Protein AF-A0AAE3ALF0-F1 (afdb_monomer_lite)

InterPro domains:
  IPR016032 Signal transduction response regulator, C-terminal effector [SSF46894] (43-78)

Structure (mmCIF, N/CA/C/O backbone):
data_AF-A0AAE3ALF0-F1
#
_entry.id   AF-A0AAE3ALF0-F1
#
loop_
_atom_site.group_PDB
_atom_site.id
_atom_site.type_symbol
_atom_site.label_atom_id
_atom_site.label_alt_id
_atom_site.label_comp_id
_atom_site.label_asym_id
_atom_site.label_entity_id
_atom_site.label_seq_id
_atom_site.pdbx_PDB_ins_code
_atom_site.Cartn_x
_atom_site.Cartn_y
_atom_site.Cartn_z
_atom_site.occupancy
_atom_site.B_iso_or_equiv
_atom_site.auth_seq_id
_atom_site.auth_comp_id
_atom_site.auth_asym_id
_atom_site.auth_atom_id
_atom_site.pdbx_PDB_model_num
ATOM 1 N N . MET A 1 1 ? -9.624 -18.230 11.246 1.00 51.44 1 MET A N 1
ATOM 2 C CA . MET A 1 1 ? -9.936 -16.919 10.633 1.00 51.44 1 MET A CA 1
ATOM 3 C C . MET A 1 1 ? -8.856 -16.602 9.615 1.00 51.44 1 MET A C 1
ATOM 5 O O . MET A 1 1 ? -7.691 -16.807 9.931 1.00 51.44 1 MET A O 1
ATOM 9 N N . SER A 1 2 ? -9.215 -16.184 8.399 1.00 77.69 2 SER A N 1
ATOM 10 C CA . SER A 1 2 ? -8.203 -15.765 7.421 1.00 77.69 2 SER A CA 1
ATOM 11 C C . SER A 1 2 ? -7.644 -14.404 7.835 1.00 77.69 2 SER A C 1
ATOM 13 O O . SER A 1 2 ? -8.424 -13.517 8.176 1.00 77.69 2 SER A O 1
ATOM 15 N N . ILE A 1 3 ? -6.320 -14.239 7.792 1.00 79.81 3 ILE A N 1
ATOM 16 C CA . ILE A 1 3 ? -5.624 -12.969 8.082 1.00 79.81 3 ILE A CA 1
ATOM 17 C C . ILE A 1 3 ? -6.224 -11.821 7.259 1.00 79.81 3 ILE A C 1
ATOM 19 O O . ILE A 1 3 ? -6.347 -10.702 7.748 1.00 79.81 3 ILE A O 1
ATOM 23 N N . ASP A 1 4 ? -6.656 -12.124 6.033 1.00 83.50 4 ASP A N 1
ATOM 24 C CA . ASP A 1 4 ? -7.259 -11.145 5.137 1.00 83.50 4 ASP A CA 1
ATOM 25 C C . ASP A 1 4 ? -8.562 -10.570 5.700 1.00 83.50 4 ASP A C 1
ATOM 27 O O . ASP A 1 4 ? -8.770 -9.365 5.635 1.00 83.50 4 ASP A O 1
ATOM 31 N N . LYS A 1 5 ? -9.395 -11.408 6.332 1.00 84.19 5 LYS A N 1
ATOM 32 C CA . LYS A 1 5 ? -10.661 -10.973 6.930 1.00 84.19 5 LYS A CA 1
ATOM 33 C C . LYS A 1 5 ? -10.426 -9.997 8.083 1.00 84.19 5 LYS A C 1
ATOM 35 O O . LYS A 1 5 ? -11.050 -8.954 8.128 1.00 84.19 5 LYS A O 1
ATOM 40 N N . MET A 1 6 ? -9.459 -10.289 8.951 1.00 87.00 6 MET A N 1
ATOM 41 C CA . MET A 1 6 ? -9.116 -9.412 10.075 1.00 87.00 6 MET A CA 1
ATOM 42 C C . MET A 1 6 ? -8.605 -8.039 9.607 1.00 87.00 6 MET A C 1
ATOM 44 O O . MET A 1 6 ? -8.936 -7.021 10.202 1.00 87.00 6 MET A O 1
ATOM 48 N N . ILE A 1 7 ? -7.826 -7.999 8.520 1.00 88.06 7 ILE A N 1
ATOM 49 C CA . ILE A 1 7 ? -7.351 -6.742 7.924 1.00 88.06 7 ILE A CA 1
ATOM 50 C C . ILE A 1 7 ? -8.506 -5.953 7.293 1.00 88.06 7 ILE A C 1
ATOM 52 O O . ILE A 1 7 ? -8.532 -4.730 7.419 1.00 88.0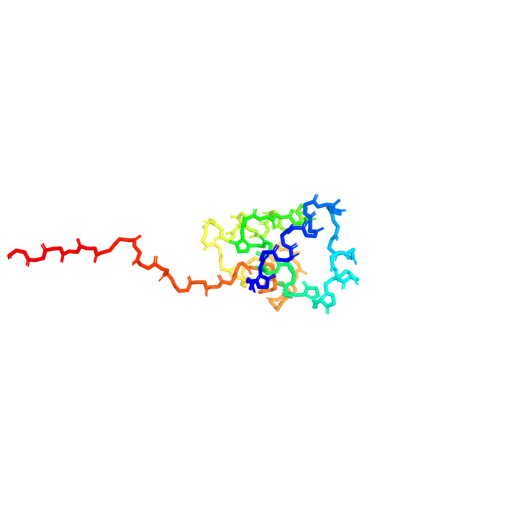6 7 ILE A O 1
ATOM 56 N N . LEU A 1 8 ? -9.426 -6.633 6.603 1.00 87.12 8 LEU A N 1
ATOM 57 C CA . LEU A 1 8 ? -10.591 -6.008 5.976 1.00 87.12 8 LEU A CA 1
ATOM 58 C C . LEU A 1 8 ? -11.539 -5.425 7.021 1.00 87.12 8 LEU A C 1
ATOM 60 O O . LEU A 1 8 ? -11.849 -4.244 6.928 1.00 87.12 8 LEU A O 1
ATOM 64 N N . ASP A 1 9 ? -11.902 -6.213 8.035 1.00 88.88 9 ASP A N 1
ATOM 65 C CA . ASP A 1 9 ? -12.807 -5.802 9.110 1.00 88.88 9 ASP A CA 1
ATOM 66 C C . ASP A 1 9 ? -12.237 -4.555 9.833 1.00 88.88 9 ASP A C 1
ATOM 68 O O . ASP A 1 9 ? -12.897 -3.520 9.911 1.00 88.88 9 ASP A O 1
ATOM 72 N N . SER A 1 10 ? -10.954 -4.575 10.231 1.00 87.62 10 SER A N 1
ATOM 73 C CA . SER A 1 10 ? -10.290 -3.397 10.823 1.00 87.62 10 SER A CA 1
ATOM 74 C C . SER A 1 10 ? -10.220 -2.198 9.868 1.00 87.62 10 SER A C 1
ATOM 76 O O . SER A 1 10 ? -10.271 -1.043 10.300 1.00 87.62 10 SER A O 1
ATOM 78 N N . TYR A 1 11 ? -10.048 -2.419 8.561 1.00 87.75 11 TYR A N 1
ATOM 79 C CA . TYR A 1 11 ? -9.992 -1.319 7.596 1.00 87.75 11 TYR A CA 1
ATOM 80 C C . TYR A 1 11 ? -11.367 -0.688 7.365 1.00 87.75 11 TYR A C 1
ATOM 82 O O . TYR A 1 11 ? -11.439 0.532 7.241 1.00 87.75 11 TYR A O 1
ATOM 90 N N . GLU A 1 12 ? -12.444 -1.474 7.341 1.00 86.56 12 GLU A N 1
ATOM 91 C CA . GLU A 1 12 ? -13.815 -0.963 7.228 1.00 86.56 12 GLU A CA 1
ATOM 92 C C . GLU A 1 12 ? -14.194 -0.082 8.425 1.00 86.56 12 GLU A C 1
ATOM 94 O O . GLU A 1 12 ? -14.789 0.980 8.240 1.00 86.56 12 GLU A O 1
ATOM 99 N N . GLU A 1 13 ? -13.774 -0.454 9.636 1.00 85.25 13 GLU A N 1
ATOM 100 C CA . GLU A 1 13 ? -14.045 0.325 10.849 1.00 85.25 13 GLU A CA 1
ATOM 101 C C . GLU A 1 13 ? -13.205 1.610 10.938 1.00 85.25 13 GLU A C 1
ATOM 103 O O . GLU A 1 13 ? -13.678 2.661 11.379 1.00 85.25 13 GLU A O 1
ATOM 108 N N . THR A 1 14 ? -11.936 1.549 10.527 1.00 84.81 14 THR A N 1
ATOM 109 C CA . THR A 1 14 ? -10.977 2.640 10.772 1.00 84.81 14 THR A CA 1
ATOM 110 C C . THR A 1 14 ? -10.728 3.545 9.570 1.00 84.81 14 THR A C 1
ATOM 112 O O . THR A 1 14 ? -10.236 4.667 9.749 1.00 84.81 14 THR A O 1
ATOM 115 N N . ASN A 1 15 ? -11.001 3.043 8.361 1.00 82.56 15 ASN A N 1
ATOM 116 C CA . ASN A 1 15 ? -10.684 3.626 7.055 1.00 82.56 15 ASN A CA 1
ATOM 117 C C . ASN A 1 15 ? -9.241 4.165 6.961 1.00 82.56 15 ASN A C 1
ATOM 119 O O . ASN A 1 15 ? -8.957 5.173 6.311 1.00 82.56 15 ASN A O 1
ATOM 123 N N . SER A 1 16 ? -8.307 3.543 7.693 1.00 83.56 16 SER A N 1
ATOM 124 C CA . SER A 1 16 ? -6.940 4.041 7.834 1.00 83.56 16 SER A CA 1
ATOM 125 C C . SER A 1 16 ? -5.937 2.919 8.053 1.00 83.56 16 SER A C 1
ATOM 127 O O . SER A 1 16 ? -5.892 2.300 9.111 1.00 83.56 16 SER A O 1
ATOM 129 N N . VAL A 1 17 ? -5.024 2.737 7.094 1.00 86.31 17 VAL A N 1
ATOM 130 C CA . VAL A 1 17 ? -3.974 1.701 7.146 1.00 86.31 17 VAL A CA 1
ATOM 131 C C . VAL A 1 17 ? -3.129 1.778 8.424 1.00 86.31 17 VAL A C 1
ATOM 133 O O . VAL A 1 17 ? -2.770 0.748 8.983 1.00 86.31 17 VAL A O 1
ATOM 136 N N . LYS A 1 18 ? -2.844 2.987 8.928 1.00 86.00 18 LYS A N 1
ATOM 137 C CA . LYS A 1 18 ? -2.063 3.175 10.164 1.00 86.00 18 LYS A CA 1
ATOM 138 C C . LYS A 1 18 ? -2.794 2.673 11.410 1.00 86.00 18 LYS A C 1
ATOM 140 O O . LYS A 1 18 ? -2.145 2.246 12.361 1.00 86.00 18 LYS A O 1
ATOM 145 N N . LYS A 1 19 ? -4.127 2.770 11.435 1.00 86.62 19 LYS A N 1
ATOM 146 C CA . LYS A 1 19 ? -4.934 2.235 12.538 1.00 86.62 19 LYS A CA 1
ATOM 147 C C . LYS A 1 19 ? -5.003 0.714 12.448 1.00 86.62 19 LYS A C 1
ATOM 149 O O . LYS A 1 19 ? -4.698 0.063 13.438 1.00 86.62 19 LYS A O 1
ATOM 154 N N . VAL A 1 20 ? -5.231 0.171 11.249 1.00 87.88 20 VAL A N 1
ATOM 155 C CA . VAL A 1 20 ? -5.172 -1.280 10.996 1.00 87.88 20 VAL A CA 1
ATOM 156 C C . VAL A 1 20 ? -3.829 -1.871 11.425 1.00 87.88 20 VAL A C 1
ATOM 158 O O . VAL A 1 20 ? -3.796 -2.914 12.065 1.00 87.88 20 VAL A O 1
ATOM 161 N N . GLU A 1 21 ? -2.709 -1.208 11.135 1.00 89.06 21 GLU A N 1
ATOM 162 C CA . GLU A 1 21 ? -1.377 -1.646 11.578 1.00 89.06 21 GLU A CA 1
ATOM 163 C C . GLU A 1 21 ? -1.258 -1.705 13.107 1.00 89.06 21 GLU A C 1
ATOM 165 O O . GLU A 1 21 ? -0.701 -2.662 13.640 1.00 89.06 21 GLU A O 1
ATOM 170 N N . ARG A 1 22 ? -1.826 -0.730 13.827 1.00 87.19 22 ARG A N 1
ATOM 171 C CA . ARG A 1 22 ? -1.832 -0.720 15.299 1.00 87.19 22 ARG A CA 1
ATOM 172 C C . ARG A 1 22 ? -2.754 -1.775 15.905 1.00 87.19 22 ARG A C 1
ATOM 174 O O . ARG A 1 22 ? -2.405 -2.339 16.934 1.00 87.19 22 ARG A O 1
ATOM 181 N N . GLU A 1 23 ? -3.909 -2.016 15.296 1.00 86.31 23 GLU A N 1
ATOM 182 C CA . GLU A 1 23 ? -4.905 -2.974 15.792 1.00 86.31 23 GLU A CA 1
ATOM 183 C C . GLU A 1 23 ? -4.514 -4.419 15.493 1.00 86.31 23 GLU A C 1
ATOM 185 O O . GLU A 1 23 ? -4.623 -5.293 16.347 1.00 86.31 23 GLU A O 1
ATOM 190 N N . THR A 1 24 ? -4.034 -4.669 14.276 1.00 85.75 24 THR A N 1
ATOM 191 C CA . THR A 1 24 ? -3.718 -6.022 13.808 1.00 85.75 24 THR A CA 1
ATOM 192 C C . THR A 1 24 ? -2.265 -6.423 14.053 1.00 85.75 24 THR A C 1
ATOM 194 O O . THR A 1 24 ? -1.950 -7.611 14.054 1.00 85.75 24 THR A O 1
ATOM 197 N N . GLY A 1 25 ? -1.361 -5.451 14.220 1.00 86.88 25 GLY A N 1
ATOM 198 C CA . GLY A 1 25 ? 0.082 -5.678 14.320 1.00 86.88 25 GLY A CA 1
ATOM 199 C C . GLY A 1 25 ? 0.745 -6.118 13.009 1.00 86.88 25 GLY A C 1
ATOM 200 O O . GLY A 1 25 ? 1.921 -6.488 13.011 1.00 86.88 25 GLY A O 1
ATOM 201 N N . TYR A 1 26 ? 0.022 -6.120 11.882 1.00 88.31 26 TYR A N 1
ATOM 202 C CA . TYR A 1 26 ? 0.577 -6.526 10.592 1.00 88.31 26 TYR A CA 1
ATOM 203 C C . TYR A 1 26 ? 1.343 -5.399 9.909 1.00 88.31 26 TYR A C 1
ATOM 205 O O . TYR A 1 26 ? 0.970 -4.233 9.971 1.00 88.31 26 TYR A O 1
ATOM 213 N N . SER A 1 27 ? 2.387 -5.776 9.167 1.00 86.62 27 SER A N 1
ATOM 214 C CA . SER A 1 27 ? 3.171 -4.816 8.399 1.00 86.62 27 SER A CA 1
ATOM 215 C C . SER A 1 27 ? 2.328 -4.120 7.333 1.00 86.62 27 SER A C 1
ATOM 217 O O . SER A 1 27 ? 1.511 -4.746 6.649 1.00 86.62 27 SER A O 1
ATOM 219 N N . TRP A 1 28 ? 2.610 -2.835 7.125 1.00 87.25 28 TRP A N 1
ATOM 220 C CA . TRP A 1 28 ? 1.987 -2.013 6.088 1.00 87.25 28 TRP A CA 1
ATOM 221 C C . TRP A 1 28 ? 1.926 -2.704 4.713 1.00 87.25 28 TRP A C 1
ATOM 223 O O . TRP A 1 28 ? 0.862 -2.764 4.099 1.00 87.25 28 TRP A O 1
ATOM 233 N N . CYS A 1 29 ? 3.029 -3.319 4.260 1.00 86.50 29 CYS A N 1
ATOM 234 C CA . CYS A 1 29 ? 3.071 -4.048 2.986 1.00 86.50 29 CYS A CA 1
ATOM 235 C C . CYS A 1 29 ? 2.057 -5.198 2.929 1.00 86.50 29 CYS A C 1
ATOM 237 O O . CYS A 1 29 ? 1.515 -5.482 1.865 1.00 86.50 29 CYS A O 1
ATOM 239 N N . ARG A 1 30 ? 1.817 -5.890 4.051 1.00 86.94 30 ARG A N 1
ATOM 240 C CA . ARG A 1 30 ? 0.851 -6.992 4.118 1.00 86.94 30 ARG A CA 1
ATOM 241 C C . ARG A 1 30 ? -0.576 -6.465 4.063 1.00 86.94 30 ARG A C 1
ATOM 243 O O . ARG A 1 30 ? -1.361 -7.007 3.294 1.00 86.94 30 ARG A O 1
ATOM 250 N N . ILE A 1 31 ? -0.867 -5.403 4.815 1.00 88.56 31 ILE A N 1
ATOM 251 C CA . ILE A 1 31 ? -2.180 -4.749 4.831 1.00 88.56 31 ILE A CA 1
ATOM 252 C C . ILE A 1 31 ? -2.536 -4.240 3.437 1.00 88.56 31 ILE A C 1
ATOM 254 O O . ILE A 1 31 ? -3.541 -4.654 2.870 1.00 88.56 31 ILE A O 1
ATOM 258 N N . VAL A 1 32 ? -1.680 -3.405 2.848 1.00 88.38 32 VAL A N 1
ATOM 259 C CA . VAL A 1 32 ? -1.927 -2.794 1.536 1.00 88.38 32 VAL A CA 1
ATOM 260 C C . VAL A 1 32 ? -2.102 -3.846 0.448 1.00 88.38 32 VAL A C 1
ATOM 262 O O . VAL A 1 32 ? -3.019 -3.737 -0.358 1.00 88.38 32 VAL A O 1
ATOM 265 N N . LYS A 1 33 ? -1.284 -4.898 0.461 1.00 88.06 33 LYS A N 1
ATOM 266 C CA . LYS A 1 33 ? -1.378 -5.998 -0.499 1.00 88.06 33 LYS A CA 1
ATOM 267 C C . LYS A 1 33 ? -2.662 -6.814 -0.340 1.00 88.06 33 LYS A C 1
ATOM 269 O O . LYS A 1 33 ? -3.244 -7.238 -1.338 1.00 88.06 33 LYS A O 1
ATOM 274 N N . THR A 1 34 ? -3.115 -7.045 0.891 1.00 88.12 34 THR A N 1
ATOM 275 C CA . THR A 1 34 ? -4.416 -7.673 1.154 1.00 88.12 34 THR A CA 1
ATOM 276 C C . THR A 1 34 ? -5.545 -6.778 0.642 1.00 88.12 34 THR A C 1
ATOM 278 O O . THR A 1 34 ? -6.364 -7.246 -0.141 1.00 88.12 34 THR A O 1
ATOM 281 N N . LEU A 1 35 ? -5.538 -5.482 0.964 1.00 86.31 35 LEU A N 1
ATOM 282 C CA . LEU A 1 35 ? -6.536 -4.526 0.467 1.00 86.31 35 LEU A CA 1
ATOM 283 C C . LEU A 1 35 ? -6.565 -4.484 -1.069 1.00 86.31 35 LEU A C 1
ATOM 285 O O . LEU A 1 35 ? -7.627 -4.640 -1.665 1.00 86.31 35 LEU A O 1
ATOM 289 N N . ALA A 1 36 ? -5.396 -4.416 -1.711 1.00 86.94 36 ALA A N 1
ATOM 290 C CA . ALA A 1 36 ? -5.242 -4.487 -3.162 1.00 86.94 36 ALA A CA 1
ATOM 291 C C . ALA A 1 36 ? -5.825 -5.779 -3.756 1.00 86.94 36 ALA A C 1
ATOM 293 O O . ALA A 1 36 ? -6.496 -5.740 -4.784 1.00 86.94 36 ALA A O 1
ATOM 294 N N . THR A 1 37 ? -5.613 -6.923 -3.093 1.00 85.25 37 THR A N 1
ATOM 295 C CA . THR A 1 37 ? -6.161 -8.235 -3.502 1.00 85.25 37 THR A CA 1
ATOM 296 C C . THR A 1 37 ? -7.689 -8.248 -3.492 1.00 85.25 37 THR A C 1
ATOM 298 O O . THR A 1 37 ? -8.299 -8.934 -4.307 1.00 85.25 37 THR A O 1
ATOM 301 N N . HIS A 1 38 ? -8.303 -7.459 -2.613 1.00 83.25 38 HIS A N 1
ATOM 302 C CA . HIS A 1 38 ? -9.750 -7.267 -2.536 1.00 83.25 38 HIS A CA 1
ATOM 303 C C . HIS A 1 38 ? -10.251 -6.062 -3.356 1.00 83.25 38 HIS A C 1
ATOM 305 O O . HIS A 1 38 ? -11.427 -5.721 -3.282 1.00 83.25 38 HIS A O 1
ATOM 311 N N . GLY A 1 39 ? -9.386 -5.413 -4.146 1.00 80.38 39 GLY A N 1
ATOM 312 C CA . GLY A 1 39 ? -9.740 -4.248 -4.965 1.00 80.38 39 GLY A CA 1
ATOM 313 C C . GLY A 1 39 ? -9.910 -2.944 -4.176 1.00 80.38 39 GLY A C 1
ATOM 314 O O . GLY A 1 39 ? -10.387 -1.951 -4.724 1.00 80.38 39 GLY A O 1
ATOM 315 N N . ILE A 1 40 ? -9.512 -2.919 -2.904 1.00 84.31 40 ILE A N 1
ATOM 316 C CA . ILE A 1 40 ? -9.617 -1.748 -2.036 1.00 84.31 40 ILE A CA 1
ATOM 317 C C . ILE A 1 40 ? -8.358 -0.899 -2.182 1.00 84.31 40 ILE A C 1
ATOM 319 O O . ILE A 1 40 ? -7.252 -1.290 -1.802 1.00 84.31 40 ILE A O 1
ATOM 323 N N . ALA A 1 41 ? -8.543 0.311 -2.699 1.00 83.69 41 ALA A N 1
ATOM 324 C CA . ALA A 1 41 ? -7.480 1.290 -2.818 1.00 83.69 41 ALA A CA 1
ATOM 325 C C . ALA A 1 41 ? -7.458 2.235 -1.612 1.00 83.69 41 ALA A C 1
ATOM 327 O O . ALA A 1 41 ? -8.449 2.880 -1.280 1.00 83.69 41 ALA A O 1
ATOM 328 N N . THR A 1 42 ? -6.285 2.364 -1.003 1.00 82.25 42 THR A N 1
ATOM 329 C CA . THR A 1 42 ? -6.057 3.162 0.214 1.00 82.25 42 THR A CA 1
ATOM 330 C C . THR A 1 42 ? -5.813 4.646 -0.058 1.00 82.25 42 THR A C 1
ATOM 332 O O . THR A 1 42 ? -5.850 5.461 0.857 1.00 82.25 42 THR A O 1
ATOM 335 N N . SER A 1 43 ? -5.473 5.004 -1.296 1.00 84.50 43 SER A N 1
ATOM 336 C CA . SER A 1 43 ? -5.162 6.371 -1.723 1.00 84.50 43 SER A CA 1
ATOM 337 C C . SER A 1 43 ? -5.365 6.517 -3.230 1.00 84.50 43 SER A C 1
ATOM 339 O O . SER A 1 43 ? -5.446 5.517 -3.946 1.00 84.50 43 SER A O 1
ATOM 341 N N . ASP A 1 44 ? -5.394 7.748 -3.741 1.00 86.19 44 ASP A N 1
ATOM 342 C CA . ASP A 1 44 ? -5.515 7.991 -5.186 1.00 86.19 44 ASP A CA 1
ATOM 343 C C . ASP A 1 44 ? -4.317 7.453 -5.976 1.00 86.19 44 ASP A C 1
ATOM 345 O O . ASP A 1 44 ? -4.474 6.938 -7.083 1.00 86.19 44 ASP A O 1
ATOM 349 N N . LEU A 1 45 ? -3.122 7.477 -5.376 1.00 87.12 45 LEU A N 1
ATOM 350 C CA . LEU A 1 45 ? -1.937 6.833 -5.942 1.00 87.12 45 LEU A CA 1
ATOM 351 C C . LEU A 1 45 ? -2.138 5.318 -6.060 1.00 87.12 45 LEU A C 1
ATOM 353 O O . LEU A 1 45 ? -1.855 4.736 -7.105 1.00 87.12 45 LEU A O 1
ATOM 357 N N . HIS A 1 46 ? -2.675 4.690 -5.013 1.00 86.94 46 HIS A N 1
ATOM 358 C CA . HIS A 1 46 ? -2.979 3.263 -5.016 1.00 86.94 46 HIS A CA 1
ATOM 359 C C . HIS A 1 46 ? -4.060 2.933 -6.062 1.00 86.94 46 HIS A C 1
ATOM 361 O O . HIS A 1 46 ? -3.881 1.998 -6.840 1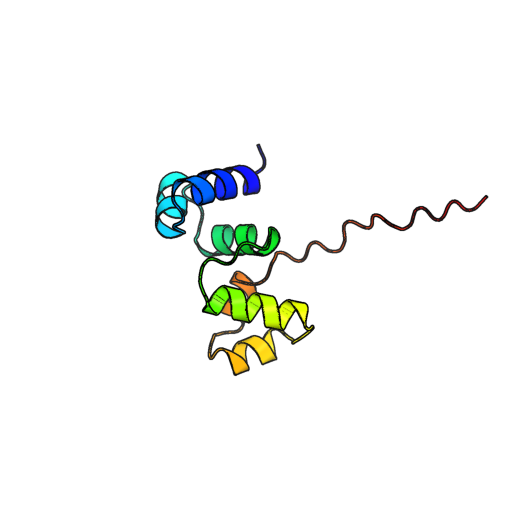.00 86.94 46 HIS A O 1
ATOM 367 N N . ARG A 1 47 ? -5.120 3.752 -6.182 1.00 87.94 47 ARG A N 1
ATOM 368 C CA . ARG A 1 47 ? -6.126 3.621 -7.257 1.00 87.94 47 ARG A CA 1
ATOM 369 C C . ARG A 1 47 ? -5.479 3.667 -8.633 1.00 87.94 47 ARG A C 1
ATOM 371 O O . ARG A 1 47 ? -5.785 2.837 -9.481 1.00 87.94 47 ARG A O 1
ATOM 378 N N . ARG A 1 48 ? -4.561 4.610 -8.850 1.00 89.69 48 ARG A N 1
ATOM 379 C CA . ARG A 1 48 ? -3.868 4.765 -10.131 1.00 89.69 48 ARG A CA 1
ATOM 380 C C . ARG A 1 48 ? -2.970 3.572 -10.454 1.00 89.69 48 ARG A C 1
ATOM 382 O O . ARG A 1 48 ? -2.960 3.136 -11.600 1.00 89.69 48 ARG A O 1
ATOM 389 N N . ILE A 1 49 ? -2.265 3.024 -9.464 1.00 89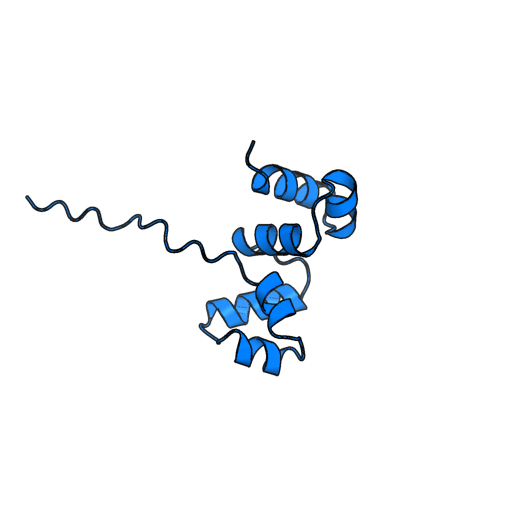.56 49 ILE A N 1
ATOM 390 C CA . ILE A 1 49 ? -1.463 1.798 -9.616 1.00 89.56 49 ILE A CA 1
ATOM 391 C C . ILE A 1 49 ? -2.352 0.614 -10.003 1.00 89.56 49 ILE A C 1
ATOM 393 O O . ILE A 1 49 ? -2.052 -0.067 -10.981 1.00 89.56 49 ILE A O 1
ATOM 397 N N . LEU A 1 50 ? -3.457 0.397 -9.282 1.00 88.19 50 LEU A N 1
ATOM 398 C CA . LEU A 1 50 ? -4.390 -0.696 -9.568 1.00 88.19 50 LEU A CA 1
ATOM 399 C C . LEU A 1 50 ? -5.033 -0.549 -10.947 1.00 88.19 50 LEU A C 1
ATOM 401 O O . LEU A 1 50 ? -5.133 -1.531 -11.672 1.00 88.19 50 LEU A O 1
ATOM 405 N N . HIS A 1 51 ? -5.408 0.669 -11.336 1.00 88.56 51 HIS A N 1
ATOM 406 C CA . HIS A 1 51 ? -5.969 0.939 -12.656 1.00 88.56 51 HIS A CA 1
ATOM 407 C C . HIS A 1 51 ? -4.972 0.615 -13.776 1.00 88.56 51 HIS A C 1
ATOM 409 O O . HIS A 1 51 ? -5.311 -0.104 -14.711 1.00 88.56 51 HIS A O 1
ATOM 415 N N . LEU A 1 52 ? -3.719 1.073 -13.661 1.00 88.69 52 LEU A N 1
ATOM 416 C CA . LEU A 1 52 ? -2.672 0.740 -14.632 1.00 88.69 52 LEU A CA 1
ATOM 417 C C . LEU A 1 52 ? -2.417 -0.773 -14.689 1.00 88.69 52 LEU A C 1
ATOM 419 O O . LEU A 1 52 ? -2.271 -1.330 -15.774 1.00 88.69 52 LEU A O 1
ATOM 423 N N . TYR A 1 53 ? -2.412 -1.444 -13.537 1.00 87.69 53 TYR A N 1
ATOM 424 C CA . TYR A 1 53 ? -2.250 -2.893 -13.465 1.00 87.69 53 TYR A CA 1
ATOM 425 C C . TYR A 1 53 ? -3.407 -3.645 -14.139 1.00 87.69 53 TYR A C 1
ATOM 427 O O . TYR A 1 53 ? -3.169 -4.581 -14.897 1.00 87.69 53 TYR A O 1
ATOM 435 N N . GLN A 1 54 ? -4.652 -3.203 -13.935 1.00 85.06 54 GLN A N 1
ATOM 436 C CA . GLN A 1 54 ? -5.836 -3.754 -14.607 1.00 85.06 54 GLN A CA 1
ATOM 437 C C . GLN A 1 54 ? -5.805 -3.545 -16.126 1.00 85.06 54 GLN A C 1
ATOM 439 O O . GLN A 1 54 ? -6.300 -4.389 -16.866 1.00 85.06 54 GLN A O 1
ATOM 444 N N . MET A 1 55 ? -5.187 -2.462 -16.603 1.00 86.50 55 MET A N 1
ATOM 445 C CA . MET A 1 55 ? -4.956 -2.223 -18.032 1.00 86.50 55 MET A CA 1
ATOM 446 C C . MET A 1 55 ? -3.838 -3.097 -18.632 1.00 86.50 55 MET A C 1
ATOM 448 O O . MET A 1 55 ? -3.541 -2.965 -19.816 1.00 86.50 55 MET A O 1
ATOM 452 N N . GLY A 1 56 ? -3.192 -3.960 -17.840 1.00 86.62 56 GLY A N 1
ATOM 453 C CA . GLY A 1 56 ? -2.094 -4.817 -18.295 1.00 86.62 56 GLY A CA 1
ATOM 454 C C . GLY A 1 56 ? -0.737 -4.115 -18.379 1.00 86.62 56 GLY A C 1
ATOM 455 O O . GLY A 1 56 ? 0.193 -4.660 -18.968 1.00 86.62 56 GLY A O 1
ATOM 456 N N . VAL A 1 57 ? -0.600 -2.919 -17.794 1.00 89.38 57 VAL A N 1
ATOM 457 C CA . VAL A 1 57 ? 0.683 -2.204 -17.727 1.00 89.38 57 VAL A CA 1
ATOM 458 C C . VAL A 1 57 ? 1.633 -2.960 -16.798 1.00 89.38 57 VAL A C 1
ATOM 460 O O . VAL A 1 57 ? 1.247 -3.404 -15.713 1.00 89.38 57 VAL A O 1
ATOM 463 N N . THR A 1 58 ? 2.892 -3.095 -17.207 1.00 89.06 58 THR A N 1
ATOM 464 C CA . THR A 1 58 ? 3.892 -3.823 -16.418 1.00 89.06 58 THR A CA 1
ATOM 465 C C . THR A 1 58 ? 4.239 -3.074 -15.131 1.00 89.06 58 THR A C 1
ATOM 467 O O . THR A 1 58 ? 4.156 -1.847 -15.054 1.00 89.06 58 THR A O 1
ATOM 470 N N . ARG A 1 59 ? 4.659 -3.792 -14.086 1.00 89.12 59 ARG A N 1
ATOM 471 C CA . ARG A 1 59 ? 5.047 -3.171 -12.804 1.00 89.12 59 ARG A CA 1
ATOM 472 C C . ARG A 1 59 ? 6.212 -2.186 -12.963 1.00 89.12 59 ARG A C 1
ATOM 474 O O . ARG A 1 59 ? 6.266 -1.194 -12.243 1.00 89.12 59 ARG A O 1
ATOM 481 N N . GLU A 1 60 ? 7.112 -2.435 -13.912 1.00 91.44 60 GLU A N 1
ATOM 482 C CA . GLU A 1 60 ? 8.241 -1.571 -14.253 1.00 91.44 60 GLU A CA 1
ATOM 483 C C . GLU A 1 60 ? 7.754 -0.257 -14.883 1.00 91.44 60 GLU A C 1
ATOM 485 O O . GLU A 1 60 ? 8.180 0.825 -14.478 1.00 91.44 60 GLU A O 1
ATOM 490 N N . GLU A 1 61 ? 6.794 -0.323 -15.806 1.00 90.25 61 GLU A N 1
ATOM 491 C CA . GLU A 1 61 ? 6.166 0.867 -16.386 1.00 90.25 61 GLU A CA 1
ATOM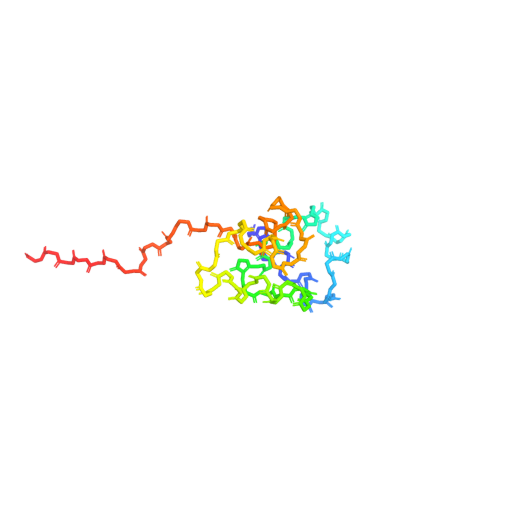 492 C C . GLU A 1 61 ? 5.300 1.621 -15.375 1.00 90.25 61 GLU A C 1
ATOM 494 O O . GLU A 1 61 ? 5.264 2.851 -15.391 1.00 90.25 61 GLU A O 1
ATOM 499 N N . ILE A 1 62 ? 4.605 0.916 -14.476 1.00 90.62 62 ILE A N 1
ATOM 500 C CA . ILE A 1 62 ? 3.857 1.541 -13.379 1.00 90.62 62 ILE A CA 1
ATOM 501 C C . ILE A 1 62 ? 4.820 2.291 -12.462 1.00 90.62 62 ILE A C 1
ATOM 503 O O . ILE A 1 62 ? 4.547 3.438 -12.112 1.00 90.62 62 ILE A O 1
ATOM 507 N N . ALA A 1 63 ? 5.954 1.684 -12.105 1.00 91.81 63 ALA A N 1
ATOM 508 C CA . ALA A 1 63 ? 7.001 2.325 -11.317 1.00 91.81 63 ALA A CA 1
ATOM 509 C C . ALA A 1 63 ? 7.506 3.597 -12.009 1.00 91.81 63 ALA A C 1
ATOM 511 O O . ALA A 1 63 ? 7.526 4.662 -11.394 1.00 91.81 63 ALA A O 1
ATOM 512 N N . PHE A 1 64 ? 7.782 3.521 -13.313 1.00 91.69 64 PHE A N 1
ATOM 513 C CA . PHE A 1 64 ? 8.182 4.675 -14.115 1.00 91.69 64 PHE A CA 1
ATOM 514 C C . PHE A 1 64 ? 7.111 5.782 -14.140 1.00 91.69 64 PHE A C 1
ATOM 516 O O . PHE A 1 64 ? 7.410 6.941 -13.867 1.00 91.69 64 PHE A O 1
ATOM 523 N N . LYS A 1 65 ? 5.841 5.435 -14.393 1.00 88.62 65 LYS A N 1
ATOM 524 C CA . LYS A 1 65 ? 4.715 6.387 -14.474 1.00 88.62 65 LYS A CA 1
ATOM 525 C C . LYS A 1 65 ? 4.335 7.018 -13.134 1.00 88.62 65 LYS A C 1
ATOM 527 O O . LYS A 1 65 ? 3.784 8.115 -13.115 1.00 88.62 65 LYS A O 1
ATOM 532 N N . THR A 1 66 ? 4.560 6.314 -12.028 1.00 86.69 66 THR A N 1
ATOM 533 C CA . THR A 1 66 ? 4.221 6.781 -10.673 1.00 86.69 66 THR A CA 1
ATOM 534 C C . THR A 1 66 ? 5.406 7.391 -9.930 1.00 86.69 66 THR A C 1
ATOM 536 O O . THR A 1 66 ? 5.207 7.980 -8.871 1.00 86.69 66 THR A O 1
ATOM 539 N N . GLY A 1 67 ? 6.626 7.266 -10.463 1.00 89.12 67 GLY A N 1
ATOM 540 C CA . GLY A 1 67 ? 7.853 7.706 -9.796 1.00 89.12 67 GLY A CA 1
ATOM 541 C C . GLY A 1 67 ? 8.211 6.873 -8.560 1.00 89.12 67 GLY A C 1
ATOM 542 O O . GLY A 1 67 ? 9.002 7.312 -7.728 1.00 89.12 67 GLY A O 1
ATOM 543 N N . LEU A 1 68 ? 7.612 5.690 -8.403 1.00 88.56 68 LEU A N 1
ATOM 544 C CA . LEU A 1 68 ? 7.845 4.795 -7.273 1.00 88.56 68 LEU A CA 1
ATOM 545 C C . LEU A 1 68 ? 8.912 3.754 -7.603 1.00 88.56 68 LEU A C 1
ATOM 547 O O . LEU A 1 68 ? 9.112 3.374 -8.751 1.00 88.56 68 LEU A O 1
ATOM 551 N N . ALA A 1 69 ? 9.549 3.208 -6.569 1.00 90.81 69 ALA A N 1
ATOM 552 C CA . ALA A 1 69 ? 10.372 2.018 -6.731 1.00 90.81 69 ALA A CA 1
ATOM 553 C C . ALA A 1 69 ? 9.501 0.804 -7.100 1.00 90.81 69 ALA A C 1
ATOM 555 O O . ALA A 1 69 ? 8.412 0.626 -6.550 1.00 90.81 69 ALA A O 1
ATOM 556 N N . VAL A 1 70 ? 10.022 -0.092 -7.944 1.00 88.75 70 VAL A N 1
ATOM 557 C CA . VAL A 1 70 ? 9.331 -1.337 -8.344 1.00 88.75 70 VAL A CA 1
ATOM 558 C C . VAL A 1 70 ? 8.896 -2.159 -7.127 1.00 88.75 70 VAL A C 1
ATOM 560 O O . VAL A 1 70 ? 7.780 -2.660 -7.091 1.00 88.75 70 VAL A O 1
ATOM 563 N N . ARG A 1 71 ? 9.719 -2.216 -6.070 1.00 87.06 71 ARG A N 1
ATOM 564 C CA . ARG A 1 71 ? 9.365 -2.897 -4.809 1.00 87.06 71 ARG A CA 1
ATOM 565 C C . ARG A 1 71 ? 8.142 -2.295 -4.117 1.00 87.06 71 ARG A C 1
ATOM 567 O O . ARG A 1 71 ? 7.369 -3.018 -3.497 1.00 87.06 71 ARG A O 1
ATOM 574 N N . THR A 1 72 ? 7.984 -0.979 -4.206 1.00 86.69 72 THR A N 1
ATOM 575 C CA . THR A 1 72 ? 6.832 -0.270 -3.649 1.00 86.69 72 THR A CA 1
ATOM 576 C C . THR A 1 72 ? 5.592 -0.554 -4.484 1.00 86.69 72 THR A C 1
ATOM 578 O O . THR A 1 72 ? 4.542 -0.849 -3.923 1.00 86.69 72 THR A O 1
ATOM 581 N N . VAL A 1 73 ? 5.720 -0.545 -5.815 1.00 89.12 73 VAL A N 1
ATOM 582 C CA . VAL A 1 73 ? 4.642 -0.971 -6.719 1.00 89.12 73 VAL A CA 1
ATOM 583 C C . VAL A 1 73 ? 4.219 -2.403 -6.397 1.00 89.12 73 VAL A C 1
ATOM 585 O O . VAL A 1 73 ? 3.045 -2.632 -6.142 1.00 89.12 73 VAL A O 1
ATOM 588 N N . ASP A 1 74 ? 5.162 -3.337 -6.260 1.00 87.44 74 ASP A N 1
ATOM 589 C CA . ASP A 1 74 ? 4.895 -4.733 -5.889 1.00 87.44 74 ASP A CA 1
ATOM 590 C C . ASP A 1 74 ? 4.162 -4.889 -4.542 1.00 87.44 74 ASP A C 1
ATOM 592 O O . ASP A 1 74 ? 3.539 -5.926 -4.308 1.00 87.44 74 ASP A O 1
ATOM 596 N N . ALA A 1 75 ? 4.240 -3.913 -3.631 1.00 86.25 7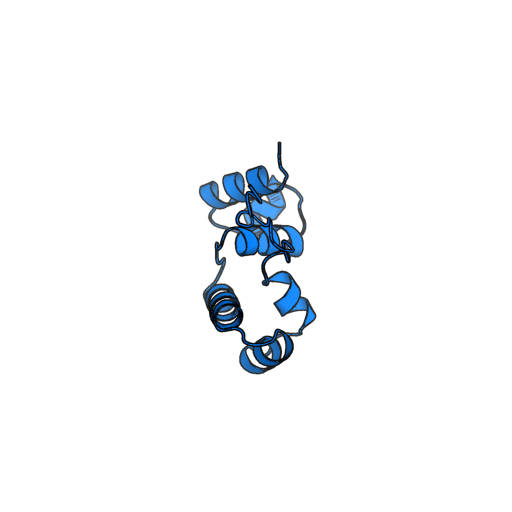5 ALA A N 1
ATOM 597 C CA . ALA A 1 75 ? 3.475 -3.911 -2.381 1.00 86.25 75 ALA A CA 1
ATOM 598 C C . ALA A 1 75 ? 2.018 -3.463 -2.583 1.00 86.25 75 ALA A C 1
ATOM 600 O O . ALA A 1 75 ? 1.132 -3.982 -1.907 1.00 86.25 75 ALA A O 1
ATOM 601 N N . TYR A 1 76 ? 1.784 -2.539 -3.518 1.00 88.31 76 TYR A N 1
ATOM 602 C CA . TYR A 1 76 ? 0.458 -2.065 -3.923 1.00 88.31 76 TYR A CA 1
ATOM 603 C C . TYR A 1 76 ? -0.251 -2.996 -4.903 1.00 88.31 76 TYR A C 1
ATOM 605 O O . TYR A 1 76 ? -1.463 -2.906 -5.070 1.00 88.31 76 TYR A O 1
ATOM 613 N N . LEU A 1 77 ? 0.482 -3.881 -5.574 1.00 87.38 77 LEU A N 1
ATOM 614 C CA . LEU A 1 77 ? -0.140 -4.866 -6.439 1.00 87.38 77 LEU A CA 1
ATOM 615 C C . LEU A 1 77 ? -0.838 -5.949 -5.605 1.00 87.38 77 LEU A C 1
ATOM 617 O O . LEU A 1 77 ? -0.297 -6.382 -4.575 1.00 87.38 77 LEU A O 1
ATOM 621 N N . PRO A 1 78 ? -2.021 -6.416 -6.051 1.00 84.56 78 PRO A N 1
ATOM 622 C CA . PRO A 1 78 ? -2.678 -7.560 -5.438 1.00 84.56 78 PRO A CA 1
ATOM 623 C C . PRO A 1 78 ? -1.707 -8.743 -5.404 1.00 84.56 78 PRO A C 1
ATOM 625 O O . PRO A 1 78 ? -0.826 -8.868 -6.264 1.00 84.56 78 PRO A O 1
ATOM 628 N N . ARG A 1 79 ? -1.846 -9.640 -4.415 1.00 75.31 79 ARG A N 1
ATOM 629 C CA . ARG A 1 79 ? -1.128 -10.919 -4.503 1.00 75.31 79 ARG A CA 1
ATOM 630 C C . ARG A 1 79 ? -1.500 -11.520 -5.847 1.00 75.31 79 ARG A C 1
ATOM 632 O O . ARG A 1 79 ? -2.689 -11.609 -6.150 1.00 75.31 79 ARG A O 1
ATOM 639 N N . LYS A 1 80 ? -0.499 -11.963 -6.612 1.00 65.50 80 LYS A N 1
ATOM 640 C CA . LYS A 1 80 ? -0.731 -12.980 -7.632 1.00 65.50 80 LYS A CA 1
ATOM 641 C C . LYS A 1 80 ? -1.380 -14.160 -6.910 1.00 65.50 80 LYS A C 1
ATOM 643 O O . LYS A 1 80 ? -0.701 -14.991 -6.319 1.00 65.50 80 LYS A O 1
ATOM 648 N N . ARG A 1 81 ? -2.710 -14.186 -6.882 1.00 50.88 81 ARG A N 1
ATOM 649 C CA . ARG A 1 81 ? -3.427 -15.436 -7.005 1.00 50.88 81 ARG A CA 1
ATOM 650 C C . ARG A 1 81 ? -3.106 -15.836 -8.427 1.00 50.88 81 ARG A C 1
ATOM 652 O O . ARG A 1 81 ? -3.676 -15.281 -9.362 1.00 50.88 81 ARG A O 1
ATOM 659 N N . ASP A 1 82 ? -2.121 -16.715 -8.581 1.00 41.75 82 ASP A N 1
ATOM 660 C CA . ASP A 1 82 ? -2.184 -17.640 -9.698 1.00 41.75 82 ASP A CA 1
ATOM 661 C C . ASP A 1 82 ? -3.605 -18.191 -9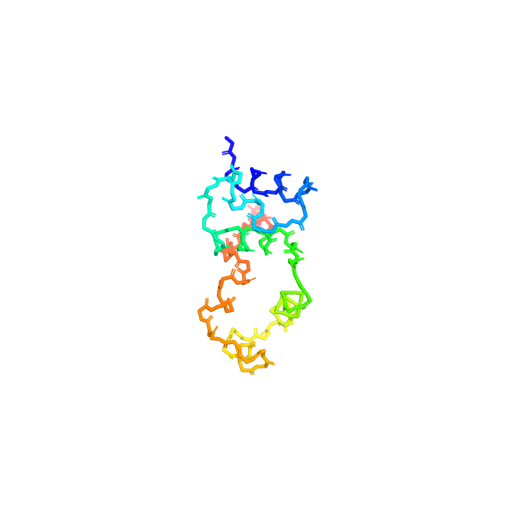.632 1.00 41.75 82 ASP A C 1
ATOM 663 O O . ASP A 1 82 ? -4.009 -18.751 -8.615 1.00 41.75 82 ASP A O 1
ATOM 667 N N . VAL A 1 83 ? -4.396 -17.756 -10.602 1.00 39.22 83 VAL A N 1
ATOM 668 C CA . VAL A 1 83 ? -5.755 -18.153 -10.928 1.00 39.22 83 VAL A CA 1
ATOM 669 C C . VAL A 1 83 ? -6.272 -19.261 -9.999 1.00 39.22 83 VAL A C 1
ATOM 671 O O . VAL A 1 83 ? -5.840 -20.408 -10.091 1.00 39.22 83 VAL A O 1
ATOM 674 N N . VAL A 1 84 ? -7.247 -18.953 -9.135 1.00 42.19 84 VAL A N 1
ATOM 675 C CA . VAL A 1 84 ? -8.239 -19.992 -8.841 1.00 42.19 84 VAL A CA 1
ATOM 676 C C . VAL A 1 84 ? -8.942 -20.192 -10.175 1.00 42.19 84 VAL A C 1
ATOM 678 O O . VAL A 1 84 ? -9.786 -19.386 -10.555 1.00 42.19 84 VAL A O 1
ATOM 681 N N . TYR A 1 85 ? -8.489 -21.189 -10.934 1.00 37.25 85 TYR A N 1
ATOM 682 C CA . TYR A 1 85 ? -9.172 -21.689 -12.118 1.00 37.25 85 TYR A CA 1
ATOM 683 C C . TYR A 1 85 ? -10.499 -22.289 -11.637 1.00 37.25 85 TYR A C 1
ATOM 685 O O . TYR A 1 85 ? -10.602 -23.470 -11.333 1.00 37.25 85 TYR A O 1
ATOM 693 N N . GLY A 1 86 ? -11.516 -21.453 -11.489 1.00 42.62 86 GLY A N 1
ATOM 694 C CA . GLY A 1 86 ? -12.857 -21.803 -11.930 1.00 42.62 86 GLY A CA 1
ATOM 695 C C . GLY A 1 86 ? -13.120 -20.808 -13.047 1.00 42.62 86 GLY A C 1
ATOM 696 O O . GLY A 1 86 ? -13.326 -19.642 -12.758 1.00 42.62 86 GLY A O 1
ATOM 697 N N . GLU A 1 87 ? -12.912 -21.129 -14.317 1.00 43.50 87 GLU A N 1
ATOM 698 C CA . GLU A 1 87 ? -13.593 -22.204 -15.024 1.00 43.50 87 GLU A CA 1
ATOM 699 C C . GLU A 1 87 ? -12.643 -22.945 -15.977 1.00 43.50 87 GLU A C 1
ATOM 701 O O . GLU A 1 87 ? -12.183 -22.413 -16.982 1.00 43.50 87 GLU A O 1
ATOM 706 N N . ALA A 1 88 ? -12.394 -24.213 -15.674 1.00 42.31 88 ALA A N 1
ATOM 707 C CA . ALA A 1 88 ? -12.264 -25.248 -16.690 1.00 42.31 88 ALA A CA 1
ATOM 708 C C . ALA A 1 88 ? -12.816 -26.544 -16.090 1.00 42.31 88 ALA A C 1
ATOM 710 O O . ALA A 1 88 ? -12.080 -27.482 -15.798 1.00 42.31 88 ALA A O 1
ATOM 711 N N . VAL A 1 89 ? -14.133 -26.588 -15.873 1.00 48.38 89 VAL A N 1
ATOM 712 C CA . VAL A 1 89 ? -14.837 -27.872 -15.939 1.00 48.38 89 VAL A CA 1
ATOM 713 C C . VAL A 1 89 ? -15.027 -28.141 -17.428 1.00 48.38 89 VAL A C 1
ATOM 715 O O . VAL A 1 89 ? -16.079 -27.864 -17.991 1.00 48.38 89 VAL A O 1
ATOM 718 N N . THR A 1 90 ? -13.979 -28.597 -18.112 1.00 49.94 90 THR A N 1
ATOM 719 C CA . THR A 1 90 ? -14.210 -29.344 -19.348 1.00 49.94 90 THR A CA 1
ATOM 720 C C . THR A 1 90 ? -14.599 -30.743 -18.908 1.00 49.94 90 THR A C 1
ATOM 722 O O . THR A 1 90 ? -13.752 -31.590 -18.627 1.00 49.94 90 THR A O 1
ATOM 725 N N . GLU A 1 91 ? -15.905 -30.924 -18.754 1.00 47.53 91 GLU A N 1
ATOM 726 C CA . GLU A 1 91 ? -16.570 -32.215 -18.770 1.00 47.53 91 GLU A CA 1
ATOM 727 C C . GLU A 1 91 ? -16.260 -32.855 -20.130 1.00 47.53 91 GLU A C 1
ATOM 729 O O . GLU A 1 91 ? -16.894 -32.550 -21.136 1.00 47.53 91 GLU A O 1
ATOM 734 N N . ASN A 1 92 ? -15.206 -33.671 -20.197 1.00 48.94 92 ASN A N 1
ATOM 735 C CA . ASN A 1 92 ? -15.037 -34.576 -21.327 1.00 48.94 92 ASN A CA 1
ATOM 736 C C . ASN A 1 92 ? -15.946 -35.776 -21.061 1.00 48.94 92 ASN A C 1
ATOM 738 O O . ASN A 1 92 ? -15.589 -36.676 -20.296 1.00 48.94 92 ASN A O 1
ATOM 742 N N . ALA A 1 93 ? -17.143 -35.682 -21.640 1.00 49.25 93 ALA A N 1
ATOM 743 C CA . ALA A 1 93 ? -18.072 -36.778 -21.883 1.00 49.25 93 ALA A CA 1
ATOM 744 C C . ALA A 1 93 ? -17.461 -37.863 -22.786 1.00 49.25 93 ALA A C 1
ATOM 746 O O . ALA A 1 93 ? -16.537 -37.538 -23.572 1.00 49.25 93 ALA A O 1
#

Sequence (93 aa):
MSIDKMILDSYEETNSVKKVERETGYSWCRIVKTLATHGIATSDLHRRILHLYQMGVTREEIAFKTGLAVRTVDAYLPRKRDVVYGEAVTENA

Radius of gyration: 15.45 Å; chains: 1; bounding box: 28×45×38 Å

pLDDT: mean 80.32, std 15.2, range [37.25, 91.81]

Organism: NCBI:txid2885361

Secondary structure (DSSP, 8-state):
--HHHHHHHHHHHH--HHHHHHHH---HHHHHHHHHHTT--SSHHHHHHHHHHHTT--HHHHHHHHT--HHHHHHHSPP--------------

Foldseek 3Di:
DDLLVLLVVQCVVPVDLVSSCVVSVDDSLVSLQSCQQVVHASDVLLVQLSVCVVVVHDLVVNCVVSVHDSVVSVSSHHPPPPDPPPPDPPPPD